Protein AF-A0A0L8IF78-F1 (afdb_monomer)

Radius of gyration: 30.48 Å; Cα contacts (8 Å, |Δi|>4): 113; chains: 1; bounding box: 64×35×80 Å

Nearest PDB structures (foldseek):
  8wgy-assembly1_E  TM=3.730E-01  e=7.233E+00  Mon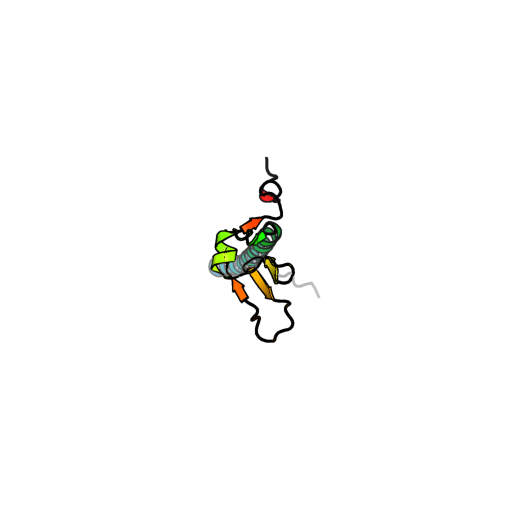keypox virus

Mean predicted aligned error: 14.84 Å

Foldseek 3Di:
DPPPPPPVVVVVPVCPPPPPVVVVVVCVVVVVVVVVVVVVVVVLVVLLDFDKWQDDDDPVVCVVVVPDVPVQWDWDTGRFWIWTDGRPPDPPPDTDIHGRPPDMDGPDPPCPRPVNPPD

Structure (mmCIF, N/CA/C/O backbone):
data_AF-A0A0L8IF78-F1
#
_entry.id   AF-A0A0L8IF78-F1
#
loop_
_atom_site.group_PDB
_atom_site.id
_atom_site.type_symbol
_atom_site.label_atom_id
_atom_site.label_alt_id
_atom_site.label_comp_id
_atom_site.label_asym_id
_atom_site.label_entity_id
_atom_site.label_seq_id
_atom_site.pdbx_PDB_ins_code
_atom_site.Cartn_x
_atom_site.Cartn_y
_atom_site.Cartn_z
_atom_site.occupancy
_atom_site.B_iso_or_equiv
_atom_site.auth_seq_id
_atom_site.auth_comp_id
_atom_site.auth_asym_id
_atom_site.auth_atom_id
_atom_site.pdbx_PDB_model_num
ATOM 1 N N . MET A 1 1 ? -25.028 -25.769 55.306 1.00 44.56 1 MET A N 1
ATOM 2 C CA . MET A 1 1 ? -24.810 -24.330 55.039 1.00 44.56 1 MET A CA 1
ATOM 3 C C . MET A 1 1 ? -25.727 -23.932 53.894 1.00 44.56 1 MET A C 1
ATOM 5 O O . MET A 1 1 ? -25.661 -24.576 52.857 1.00 44.56 1 MET A O 1
ATOM 9 N N . LYS A 1 2 ? -26.647 -22.979 54.101 1.00 49.56 2 LYS A N 1
ATOM 10 C CA . LYS A 1 2 ? -27.462 -22.436 53.000 1.00 49.56 2 LYS A CA 1
ATOM 11 C C . LYS A 1 2 ? -26.555 -21.567 52.120 1.00 49.56 2 LYS A C 1
ATOM 13 O O . LYS A 1 2 ? -25.724 -20.860 52.692 1.00 49.56 2 LYS A O 1
ATOM 18 N N . PRO A 1 3 ? -26.671 -21.626 50.784 1.00 55.56 3 PRO 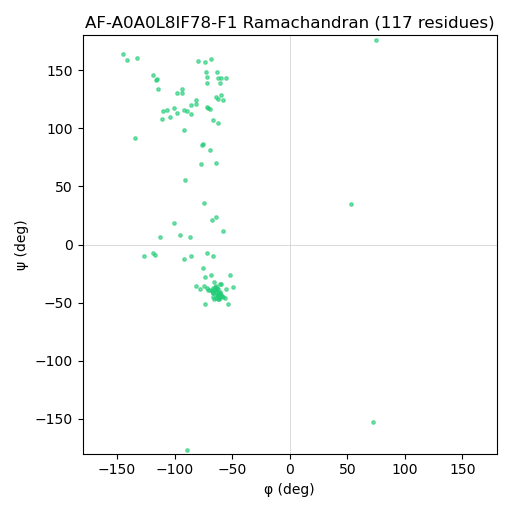A N 1
ATOM 19 C CA . PRO A 1 3 ? -25.888 -20.755 49.921 1.00 55.56 3 PRO A CA 1
ATOM 20 C C . PRO A 1 3 ? -26.283 -19.314 50.243 1.00 55.56 3 PRO A C 1
ATOM 22 O O . PRO A 1 3 ? -27.470 -18.987 50.273 1.00 55.56 3 PRO A O 1
ATOM 25 N N . SER A 1 4 ? -25.302 -18.475 50.564 1.00 66.75 4 SER A N 1
ATOM 26 C CA . SER A 1 4 ? -25.517 -17.040 50.715 1.00 66.75 4 SER A CA 1
ATOM 27 C C . SER A 1 4 ? -25.972 -16.508 49.363 1.00 66.75 4 SER A C 1
ATOM 29 O O . SER A 1 4 ? -25.179 -16.430 48.425 1.00 66.75 4 SER A O 1
ATOM 31 N N . GLN A 1 5 ? -27.264 -16.225 49.246 1.00 74.06 5 GLN A N 1
ATOM 32 C CA . GLN A 1 5 ? -27.842 -15.615 48.063 1.00 74.06 5 GLN A CA 1
ATOM 33 C C . GLN A 1 5 ? -27.274 -14.198 47.976 1.00 74.06 5 GLN A C 1
ATOM 35 O O . GLN A 1 5 ? -27.555 -13.358 48.826 1.00 74.06 5 GLN A O 1
ATOM 40 N N . ILE A 1 6 ? -26.376 -13.987 47.016 1.00 76.38 6 ILE A N 1
ATOM 41 C CA . ILE A 1 6 ? -25.754 -12.687 46.785 1.00 76.38 6 ILE A CA 1
ATOM 42 C C . ILE A 1 6 ? -26.834 -11.789 46.187 1.00 76.38 6 ILE A C 1
ATOM 44 O O . ILE A 1 6 ? -27.377 -12.097 45.126 1.00 76.38 6 ILE A O 1
ATOM 48 N N . ASP A 1 7 ? -27.164 -10.714 46.894 1.00 80.88 7 ASP A N 1
ATOM 49 C CA . ASP A 1 7 ? -28.124 -9.706 46.452 1.00 80.88 7 ASP A CA 1
ATOM 50 C C . ASP A 1 7 ? -27.480 -8.817 45.380 1.00 80.88 7 ASP A C 1
ATOM 52 O O . ASP A 1 7 ? -26.856 -7.793 45.664 1.00 80.88 7 ASP A O 1
ATOM 56 N N . VAL A 1 8 ? -27.565 -9.276 44.131 1.00 77.94 8 VAL A N 1
ATOM 57 C CA . VAL A 1 8 ? -26.992 -8.587 42.969 1.00 77.94 8 VAL A CA 1
ATOM 58 C C . VAL A 1 8 ? -27.670 -7.234 42.749 1.00 77.94 8 VAL A C 1
ATOM 60 O O . VAL A 1 8 ? -26.990 -6.268 42.406 1.00 77.94 8 VAL A O 1
ATOM 63 N N . ASP A 1 9 ? -28.974 -7.137 43.012 1.00 74.38 9 ASP A N 1
ATOM 64 C CA . ASP A 1 9 ? -29.749 -5.907 42.835 1.00 74.38 9 ASP A CA 1
ATOM 65 C C . ASP A 1 9 ? -29.381 -4.860 43.896 1.00 74.38 9 ASP A C 1
ATOM 67 O O . ASP A 1 9 ? -29.209 -3.680 43.575 1.00 74.38 9 ASP A O 1
ATOM 71 N N . GLY A 1 10 ? -29.153 -5.282 45.144 1.00 74.44 10 GLY A N 1
ATOM 72 C CA . GLY A 1 10 ? -28.622 -4.427 46.207 1.00 74.44 10 GLY A CA 1
ATOM 73 C C . GLY A 1 10 ? -27.192 -3.950 45.933 1.00 74.44 10 GLY A C 1
ATOM 74 O O . GLY A 1 10 ? -26.861 -2.790 46.192 1.00 74.44 10 GLY A O 1
ATOM 75 N N . ILE A 1 11 ? -26.346 -4.792 45.332 1.00 76.06 11 ILE A N 1
ATOM 76 C CA . ILE A 1 11 ? -25.001 -4.390 44.886 1.00 76.06 11 ILE A CA 1
ATOM 77 C C . ILE A 1 11 ? -25.104 -3.358 43.756 1.00 76.06 11 ILE A C 1
ATOM 79 O O . ILE A 1 11 ? -24.467 -2.309 43.825 1.00 76.06 11 ILE A O 1
ATOM 83 N N . MET A 1 12 ? -25.949 -3.605 42.753 1.00 70.44 12 MET A N 1
ATOM 84 C CA . MET A 1 12 ? -26.144 -2.692 41.624 1.00 70.44 12 MET A CA 1
ATOM 85 C C . MET A 1 12 ? -26.710 -1.335 42.075 1.00 70.44 12 MET A C 1
ATOM 87 O O . MET A 1 12 ? -26.289 -0.294 41.582 1.00 70.44 12 MET A O 1
ATOM 91 N N . THR A 1 13 ? -27.606 -1.340 43.066 1.00 70.50 13 THR A N 1
ATOM 92 C CA . THR A 1 13 ? -28.194 -0.123 43.648 1.00 70.50 13 THR A CA 1
ATOM 93 C C . THR A 1 13 ? -27.204 0.623 44.553 1.00 70.50 13 THR A C 1
ATOM 95 O O . THR A 1 13 ? -27.180 1.853 44.564 1.00 70.50 13 THR A O 1
ATOM 98 N N . SER A 1 14 ? -26.348 -0.093 45.293 1.00 69.81 14 SER A N 1
ATOM 99 C CA . SER A 1 14 ? -25.326 0.506 46.175 1.00 69.81 14 SER A CA 1
ATOM 100 C C . SER A 1 14 ? -24.117 1.076 45.427 1.00 69.81 14 SER A C 1
ATOM 102 O O . SER A 1 14 ? -23.449 1.972 45.941 1.00 69.81 14 SER A O 1
ATOM 104 N N . LEU A 1 15 ? -23.888 0.638 44.186 1.00 66.94 15 LEU A N 1
ATOM 105 C CA . LEU A 1 15 ? -23.002 1.303 43.224 1.00 66.94 15 LEU A CA 1
ATOM 106 C C . LEU A 1 15 ? -23.535 2.688 42.777 1.00 66.94 15 LEU A C 1
ATOM 108 O O . LEU A 1 15 ? -22.780 3.458 42.180 1.00 66.94 15 LEU A O 1
ATOM 112 N N . GLY A 1 16 ? -24.782 3.040 43.131 1.00 63.81 16 GLY A N 1
ATOM 113 C CA . GLY A 1 16 ? -25.417 4.346 42.912 1.00 63.81 16 GLY A CA 1
ATOM 114 C C . GLY A 1 16 ? -25.841 4.598 41.461 1.00 63.81 16 GLY A C 1
ATOM 115 O O . GLY A 1 16 ? -25.548 3.789 40.586 1.00 63.81 16 GLY A O 1
ATOM 116 N N . ASP A 1 17 ? -26.500 5.740 41.192 1.00 64.44 17 ASP A N 1
ATOM 117 C CA . ASP A 1 17 ? -26.806 6.273 39.842 1.00 64.44 17 ASP A CA 1
ATOM 118 C C . ASP A 1 17 ? -25.499 6.616 39.091 1.00 64.44 17 ASP A C 1
ATOM 120 O O . ASP A 1 17 ? -25.070 7.760 38.906 1.00 64.44 17 ASP A O 1
ATOM 124 N N . SER A 1 18 ? -24.805 5.546 38.729 1.00 61.16 18 SER A N 1
ATOM 125 C CA . SER A 1 18 ? -23.383 5.401 38.469 1.00 61.16 18 SER A CA 1
ATOM 126 C C . SER A 1 18 ? -23.000 5.966 37.102 1.00 61.16 18 SER A C 1
ATOM 128 O O . SER A 1 18 ? -22.621 5.2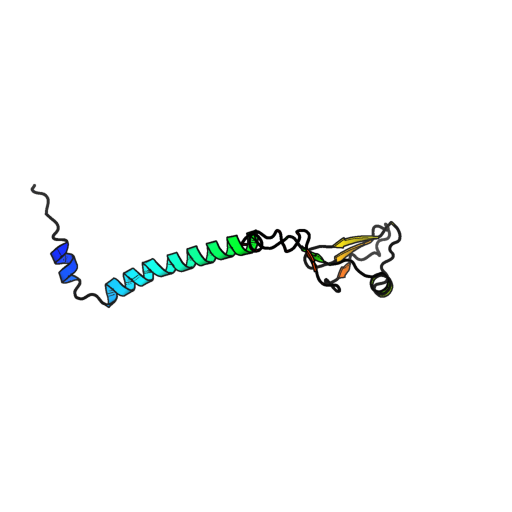66 36.165 1.00 61.16 18 SER A O 1
ATOM 130 N N . LYS A 1 19 ? -23.063 7.294 36.957 1.00 63.03 19 LYS A N 1
ATOM 131 C CA . LYS A 1 19 ? -22.543 7.949 35.749 1.00 63.03 19 LYS A CA 1
ATOM 132 C C . LYS A 1 19 ? -21.079 7.587 35.523 1.00 63.03 19 LYS A C 1
ATOM 134 O O . LYS A 1 19 ? -20.725 7.229 34.409 1.00 63.03 19 LYS A O 1
ATOM 139 N N . TYR A 1 20 ? -20.236 7.632 36.554 1.00 73.56 20 TYR A N 1
ATOM 140 C CA . TYR A 1 20 ? -18.803 7.381 36.388 1.00 73.56 20 TYR A CA 1
ATOM 141 C C . TYR A 1 20 ? -18.471 5.908 36.146 1.00 73.56 20 TYR A C 1
ATOM 143 O O . TYR A 1 20 ? -17.809 5.620 35.157 1.00 73.56 20 TYR A O 1
ATOM 151 N N . PHE A 1 21 ? -18.947 4.967 36.969 1.00 78.44 21 PHE A N 1
ATOM 152 C CA . PHE A 1 21 ? -18.567 3.560 36.800 1.00 78.44 21 PHE A CA 1
ATOM 153 C C . PHE A 1 21 ? -19.175 2.937 35.533 1.00 78.44 21 PHE A C 1
ATOM 155 O O . PHE A 1 21 ? -18.450 2.252 34.810 1.00 78.44 21 PHE A O 1
ATOM 162 N N . HIS A 1 22 ? -20.427 3.249 35.169 1.00 77.00 22 HIS A N 1
ATOM 163 C CA . HIS A 1 22 ? -20.975 2.809 33.879 1.00 77.00 22 HIS A CA 1
ATOM 164 C C . HIS A 1 22 ? -20.274 3.472 32.685 1.00 77.00 22 HIS A C 1
ATOM 166 O O . HIS A 1 22 ? -20.008 2.790 31.698 1.00 77.00 22 HIS A O 1
ATOM 172 N N . THR A 1 23 ? -19.897 4.757 32.772 1.00 81.12 23 THR A N 1
ATOM 173 C CA . THR A 1 23 ? -19.126 5.421 31.700 1.00 81.12 23 THR A CA 1
ATOM 174 C C . THR A 1 23 ? -17.728 4.824 31.567 1.00 81.12 23 THR A C 1
ATOM 176 O O . THR A 1 23 ? -17.273 4.578 30.455 1.00 81.12 23 THR A O 1
ATOM 179 N N . THR A 1 24 ? -17.044 4.533 32.675 1.00 84.38 24 THR A N 1
ATOM 180 C CA . THR A 1 24 ? -15.722 3.896 32.654 1.00 84.38 24 THR A CA 1
ATOM 181 C C . THR A 1 24 ? -15.795 2.487 32.072 1.00 84.38 24 THR A C 1
ATOM 183 O O . THR A 1 24 ? -15.003 2.163 31.193 1.00 84.38 24 THR A O 1
ATOM 186 N N . GLN A 1 25 ? -16.767 1.672 32.493 1.00 84.00 25 GLN A N 1
ATOM 187 C CA . GLN A 1 25 ? -17.021 0.348 31.911 1.00 84.00 25 GLN A CA 1
ATOM 188 C C . GLN A 1 25 ? -17.305 0.445 30.407 1.00 84.00 25 GLN A C 1
ATOM 190 O O . GLN A 1 25 ? -16.708 -0.288 29.624 1.00 84.00 25 GLN A O 1
ATOM 195 N N . TYR A 1 26 ? -18.148 1.393 29.993 1.00 83.94 26 TYR A N 1
ATOM 196 C CA . TYR A 1 26 ? -18.465 1.631 28.587 1.00 83.94 26 TYR A CA 1
ATOM 197 C C . TYR A 1 26 ? -17.225 2.024 27.770 1.00 83.94 26 TYR A C 1
ATOM 199 O O . TYR A 1 26 ? -16.969 1.439 26.722 1.00 8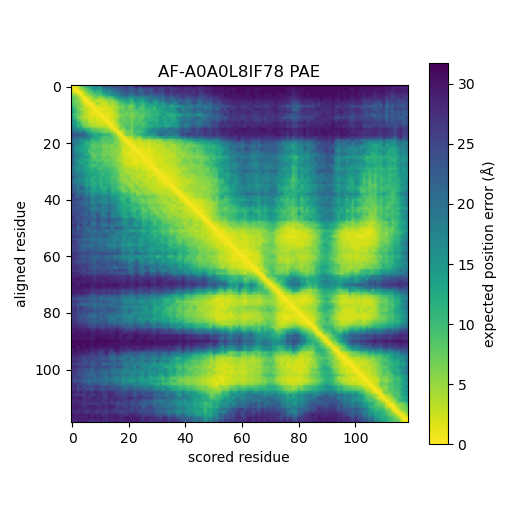3.94 26 TYR A O 1
ATOM 207 N N . ILE A 1 27 ? -16.401 2.951 28.268 1.00 87.06 27 ILE A N 1
ATOM 208 C CA . ILE A 1 27 ? -15.155 3.366 27.607 1.00 87.06 27 ILE A CA 1
ATOM 209 C C . ILE A 1 27 ? -14.184 2.184 27.481 1.00 87.06 27 ILE A C 1
ATOM 211 O O . ILE A 1 27 ? -13.634 1.960 26.402 1.00 87.06 27 ILE A O 1
ATOM 215 N N . ILE A 1 28 ? -14.005 1.405 28.554 1.00 88.38 28 ILE A N 1
ATOM 216 C CA . ILE A 1 28 ? -13.143 0.213 28.557 1.00 88.38 28 ILE A CA 1
ATOM 217 C C . ILE A 1 28 ? -13.617 -0.813 27.523 1.00 88.38 28 ILE A C 1
ATOM 219 O O . ILE A 1 28 ? -12.788 -1.482 26.914 1.00 88.38 28 ILE A O 1
ATOM 223 N N . LEU A 1 29 ? -14.926 -0.922 27.299 1.00 88.12 29 LEU A N 1
ATOM 224 C CA . LEU A 1 29 ? -15.507 -1.867 26.349 1.00 88.12 29 LEU A CA 1
ATOM 225 C C . LEU A 1 29 ? -15.441 -1.346 24.901 1.00 88.12 29 LEU A C 1
ATOM 227 O O . LEU A 1 29 ? -15.178 -2.116 23.980 1.00 88.12 29 LEU A O 1
ATOM 231 N N . CYS A 1 30 ? -15.603 -0.038 24.683 1.00 86.25 30 CYS A N 1
ATOM 232 C CA . CYS A 1 30 ? -15.595 0.570 23.350 1.00 86.25 30 CYS A CA 1
ATOM 233 C C . CYS A 1 30 ? -14.195 0.760 22.747 1.00 86.25 30 CYS A C 1
ATOM 235 O O . CYS A 1 30 ? -14.027 0.555 21.545 1.00 86.25 30 CYS A O 1
ATOM 237 N N . ILE A 1 31 ? -13.183 1.134 23.539 1.00 87.31 31 ILE A N 1
ATOM 238 C CA . ILE A 1 31 ? -11.804 1.331 23.046 1.00 87.31 31 ILE A CA 1
ATOM 239 C C . ILE A 1 31 ? -11.253 0.103 22.293 1.00 87.31 31 ILE A C 1
ATOM 241 O O . ILE A 1 31 ? -10.778 0.272 21.167 1.00 87.31 31 ILE A O 1
ATOM 245 N N . PRO A 1 32 ? -11.310 -1.131 22.832 1.00 87.56 32 PRO A N 1
ATOM 246 C CA . PRO A 1 32 ? -10.784 -2.295 22.127 1.00 87.56 32 PRO A CA 1
ATOM 247 C C . PRO A 1 32 ? -11.567 -2.600 20.846 1.00 87.56 32 PRO A C 1
ATOM 249 O O . PRO A 1 32 ? -10.962 -3.012 19.860 1.00 87.56 32 PRO A O 1
ATOM 252 N N . ILE A 1 33 ? -12.878 -2.333 20.812 1.00 87.44 33 ILE A N 1
ATOM 253 C CA . ILE A 1 33 ? -13.691 -2.497 19.597 1.00 87.44 33 ILE A CA 1
ATOM 254 C C . ILE A 1 33 ? -13.189 -1.565 18.486 1.00 87.44 33 ILE A C 1
ATOM 256 O O . ILE A 1 33 ? -13.013 -2.017 17.356 1.00 87.44 33 ILE A O 1
ATOM 260 N N . LEU A 1 34 ? -12.884 -0.303 18.809 1.00 84.12 34 LEU A N 1
ATOM 261 C CA . LEU A 1 34 ? -12.327 0.657 17.847 1.00 84.12 34 LEU A CA 1
ATOM 262 C C . LEU A 1 34 ? -10.939 0.238 17.339 1.00 84.12 34 LEU A C 1
ATOM 264 O O . LEU A 1 34 ? -10.626 0.402 16.157 1.00 84.12 34 LEU A O 1
ATOM 268 N N . LEU A 1 35 ? -10.099 -0.330 18.207 1.00 83.38 35 LEU A N 1
ATOM 269 C CA . LEU A 1 35 ? -8.781 -0.829 17.808 1.00 83.38 35 LEU A CA 1
ATOM 270 C C . LEU A 1 35 ? -8.900 -2.036 16.869 1.00 83.38 35 LEU A C 1
ATOM 272 O O . LEU A 1 35 ? -8.229 -2.086 15.837 1.00 83.38 35 LEU A O 1
ATOM 276 N N . VAL A 1 36 ? -9.775 -2.992 17.183 1.00 85.44 36 VAL A N 1
ATOM 277 C CA . VAL A 1 36 ? -9.996 -4.183 16.347 1.00 85.44 36 VAL A CA 1
ATOM 278 C C . VAL A 1 36 ? -10.618 -3.810 15.001 1.00 85.44 36 VAL A C 1
ATOM 280 O O . VAL A 1 36 ? -10.182 -4.320 13.965 1.00 85.44 36 VAL A O 1
ATOM 283 N N . SER A 1 37 ? -11.584 -2.886 14.979 1.00 82.00 37 SER A N 1
ATOM 284 C CA . SER A 1 37 ? -12.177 -2.417 13.725 1.00 82.00 37 SER A CA 1
ATOM 285 C C . SER A 1 37 ? -11.135 -1.731 12.847 1.00 82.00 37 SER A C 1
ATOM 287 O O . SER A 1 37 ? -11.045 -2.034 11.662 1.00 82.00 37 SER A O 1
ATOM 289 N N . THR A 1 38 ? -10.289 -0.875 13.427 1.00 80.19 38 THR A N 1
ATOM 290 C CA . THR A 1 38 ? -9.231 -0.168 12.687 1.00 80.19 38 THR A CA 1
ATOM 291 C C . THR A 1 38 ? -8.240 -1.148 12.054 1.00 80.19 38 THR A C 1
ATOM 293 O O . THR A 1 38 ? -7.937 -1.037 10.869 1.00 80.19 38 THR A O 1
ATOM 296 N N . ASN A 1 39 ? -7.799 -2.165 12.802 1.00 78.94 39 ASN A N 1
ATOM 297 C CA . ASN A 1 39 ? -6.945 -3.226 12.260 1.00 78.94 39 ASN A CA 1
ATOM 298 C C . ASN A 1 39 ? -7.630 -3.988 11.115 1.00 78.94 39 ASN A C 1
ATOM 300 O O . ASN A 1 39 ? -7.009 -4.250 10.088 1.00 78.94 39 ASN A O 1
ATOM 304 N N . SER A 1 40 ? -8.920 -4.297 11.257 1.00 77.81 40 SER A N 1
ATOM 305 C CA . SER A 1 40 ? -9.689 -4.993 10.218 1.00 77.81 40 SER A CA 1
ATOM 306 C C . SER A 1 40 ? -9.789 -4.166 8.931 1.00 77.81 40 SER A C 1
ATOM 308 O O . SER A 1 40 ? -9.621 -4.705 7.838 1.00 77.81 40 SER A O 1
ATOM 310 N N . PHE A 1 41 ? -9.981 -2.848 9.044 1.00 78.12 41 PHE A N 1
ATOM 311 C CA . PHE A 1 41 ? -9.980 -1.950 7.887 1.00 78.12 41 PHE A CA 1
ATOM 312 C C . PHE A 1 41 ? -8.616 -1.883 7.196 1.00 78.12 41 PHE A C 1
ATOM 314 O O . PHE A 1 41 ? -8.571 -1.883 5.967 1.00 78.12 41 PHE A O 1
ATOM 321 N N . PHE A 1 42 ? -7.509 -1.896 7.946 1.00 78.56 42 PHE A N 1
ATOM 322 C CA . PHE A 1 42 ? -6.173 -1.962 7.349 1.00 78.56 42 PHE A CA 1
ATOM 323 C C . PHE A 1 42 ? -5.964 -3.247 6.544 1.00 78.56 42 PHE A C 1
ATOM 325 O O . PHE A 1 42 ? -5.452 -3.177 5.428 1.00 78.56 42 PHE A O 1
ATOM 332 N N . TYR A 1 43 ? -6.411 -4.402 7.047 1.00 75.50 43 TYR A N 1
ATOM 333 C CA . TYR A 1 43 ? -6.337 -5.656 6.287 1.00 75.50 43 TYR A CA 1
ATOM 334 C C . TYR A 1 43 ? -7.116 -5.585 4.975 1.00 75.50 43 TYR A C 1
ATOM 336 O O . TYR A 1 43 ? -6.596 -5.995 3.939 1.00 75.50 43 TYR A O 1
ATOM 344 N N . VAL A 1 44 ? -8.328 -5.024 4.996 1.00 76.06 44 VAL A N 1
ATOM 345 C CA . VAL A 1 44 ? -9.117 -4.822 3.773 1.00 76.06 44 VAL A CA 1
ATOM 346 C C . VAL A 1 44 ? -8.399 -3.864 2.823 1.00 76.06 44 VAL A C 1
ATOM 348 O O . VAL A 1 44 ? -8.308 -4.147 1.632 1.00 76.06 44 VAL A O 1
ATOM 351 N N . TYR A 1 45 ? -7.829 -2.768 3.321 1.00 73.25 45 TYR A N 1
ATOM 352 C CA . TYR A 1 45 ? -7.105 -1.801 2.493 1.00 73.25 45 TYR A CA 1
ATOM 353 C C . TYR A 1 45 ? -5.870 -2.417 1.811 1.00 73.25 45 TYR A C 1
ATOM 355 O O . TYR A 1 45 ? -5.694 -2.296 0.598 1.00 73.25 45 TYR A O 1
ATOM 363 N N . PHE A 1 46 ? -5.043 -3.157 2.555 1.00 71.56 46 PHE A N 1
ATOM 364 C CA . PHE A 1 46 ? -3.881 -3.840 1.977 1.00 71.56 46 PHE A CA 1
ATOM 365 C C . PHE A 1 46 ? -4.28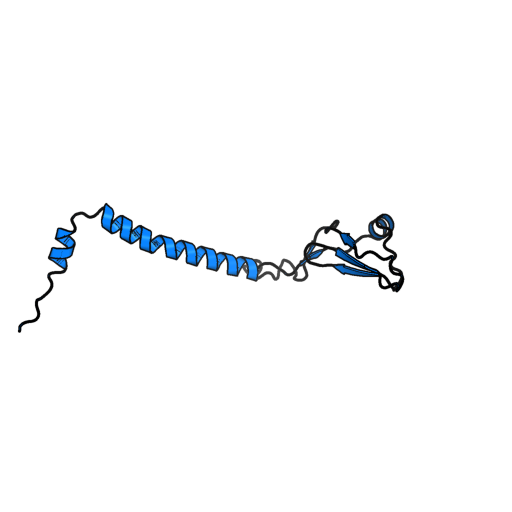0 -4.959 1.012 1.00 71.56 46 PHE A C 1
ATOM 367 O O . PHE A 1 46 ? -3.669 -5.090 -0.045 1.00 71.56 46 PHE A O 1
ATOM 374 N N . ALA A 1 47 ? -5.326 -5.727 1.329 1.00 68.75 47 ALA A N 1
ATOM 375 C CA . ALA A 1 47 ? -5.828 -6.783 0.451 1.00 68.75 47 ALA A CA 1
ATOM 376 C C . ALA A 1 47 ? -6.475 -6.240 -0.836 1.00 68.75 47 ALA A C 1
ATOM 378 O O . ALA A 1 47 ? -6.512 -6.935 -1.848 1.00 68.75 47 ALA A O 1
ATOM 379 N N . THR A 1 48 ? -6.991 -5.008 -0.809 1.00 70.00 48 THR A N 1
ATOM 380 C CA . THR A 1 48 ? -7.644 -4.369 -1.962 1.00 70.00 48 THR A CA 1
ATOM 381 C C . THR A 1 48 ? -6.697 -3.536 -2.817 1.00 70.00 48 THR A C 1
ATOM 383 O O . THR A 1 48 ? -7.064 -3.181 -3.939 1.00 70.00 48 THR A O 1
ATOM 386 N N . THR A 1 49 ? -5.482 -3.251 -2.337 1.00 74.44 49 THR A N 1
ATOM 387 C CA . THR A 1 49 ? -4.490 -2.499 -3.107 1.00 74.44 49 THR A CA 1
ATOM 388 C C . THR A 1 49 ? -4.007 -3.354 -4.286 1.00 74.44 49 THR A C 1
ATOM 390 O O . THR A 1 49 ? -3.421 -4.418 -4.070 1.00 74.44 49 THR A O 1
ATOM 393 N N . PRO A 1 50 ? -4.245 -2.931 -5.542 1.00 77.56 50 PRO A N 1
ATOM 394 C CA . PRO A 1 50 ? -3.802 -3.685 -6.707 1.00 77.56 50 PRO A CA 1
ATOM 395 C C . PRO A 1 50 ? -2.276 -3.772 -6.740 1.00 77.56 50 PRO A C 1
ATOM 397 O O . PRO A 1 50 ? -1.583 -2.844 -6.331 1.00 77.56 50 PRO A O 1
ATOM 400 N N . GLY A 1 51 ? -1.738 -4.869 -7.274 1.00 82.44 51 GLY A N 1
ATOM 401 C CA . GLY A 1 51 ? -0.311 -4.929 -7.577 1.00 82.44 51 GLY A CA 1
ATOM 402 C C . GLY A 1 51 ? 0.048 -3.831 -8.578 1.00 82.44 51 GLY A C 1
ATOM 403 O O . GLY A 1 51 ? -0.598 -3.710 -9.619 1.00 82.44 51 GLY A O 1
ATOM 404 N N . TYR A 1 52 ? 1.067 -3.037 -8.274 1.00 85.62 52 TYR A N 1
ATOM 405 C CA . TYR A 1 52 ? 1.584 -1.985 -9.144 1.00 85.62 52 TYR A CA 1
ATOM 406 C C . TYR A 1 52 ? 3.106 -2.079 -9.233 1.00 85.62 52 TYR A C 1
ATOM 408 O O . TYR A 1 52 ? 3.741 -2.715 -8.396 1.00 85.62 52 TYR A O 1
ATOM 416 N N . ARG A 1 53 ? 3.672 -1.465 -10.266 1.00 90.06 53 ARG A N 1
ATOM 417 C CA . ARG A 1 53 ? 5.113 -1.275 -10.472 1.00 90.06 53 ARG A CA 1
ATOM 418 C C . ARG A 1 53 ? 5.352 0.076 -11.138 1.00 90.06 53 ARG A C 1
ATOM 420 O O . ARG A 1 53 ? 4.400 0.642 -11.680 1.00 90.06 53 ARG A O 1
ATOM 427 N N . CYS A 1 54 ? 6.576 0.591 -11.133 1.00 90.06 54 CYS A N 1
ATOM 428 C CA . CYS A 1 54 ? 6.921 1.761 -11.931 1.00 90.06 54 CYS A CA 1
ATOM 429 C C . CYS A 1 54 ? 6.572 1.516 -13.406 1.00 90.06 54 CYS A C 1
ATOM 431 O O . CYS A 1 54 ? 6.692 0.402 -13.925 1.00 90.06 54 CYS A O 1
ATOM 433 N N . ASN A 1 55 ? 6.116 2.566 -14.078 1.00 90.31 55 ASN A N 1
ATOM 434 C CA . ASN A 1 55 ? 5.855 2.522 -15.506 1.00 90.31 55 ASN A CA 1
ATO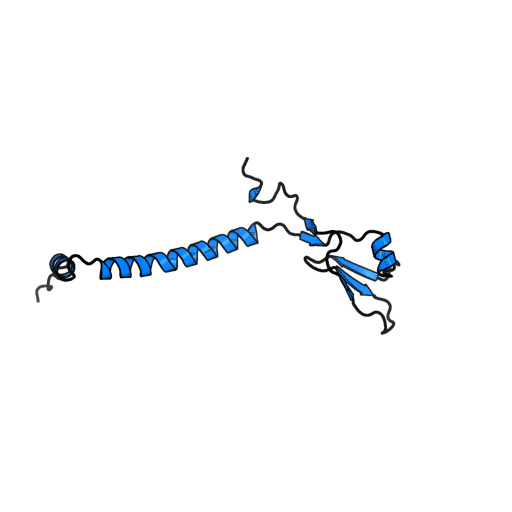M 435 C C . ASN A 1 55 ? 7.170 2.519 -16.306 1.00 90.31 55 ASN A C 1
ATOM 437 O O . ASN A 1 55 ? 8.205 2.984 -15.822 1.00 90.31 55 ASN A O 1
ATOM 441 N N . ASN A 1 56 ? 7.120 2.021 -17.541 1.00 89.69 56 ASN A N 1
ATOM 442 C CA . ASN A 1 56 ? 8.303 1.922 -18.393 1.00 89.69 56 ASN A CA 1
ATOM 443 C C . ASN A 1 56 ? 8.885 3.312 -18.692 1.00 89.69 56 ASN A C 1
ATOM 445 O O . ASN A 1 56 ? 8.148 4.282 -18.892 1.00 89.69 56 ASN A O 1
ATOM 449 N N . LEU A 1 57 ? 10.215 3.395 -18.755 1.00 87.44 57 LEU A N 1
ATOM 450 C CA . LEU A 1 57 ? 10.918 4.600 -19.195 1.00 87.44 57 LEU A CA 1
ATOM 451 C C . LEU A 1 57 ? 10.765 4.774 -20.710 1.00 87.44 57 LEU A C 1
ATOM 453 O O . LEU A 1 57 ? 10.670 3.798 -21.453 1.00 87.44 57 LEU A O 1
ATOM 457 N N . THR A 1 58 ? 10.742 6.024 -21.166 1.00 87.00 58 THR A N 1
ATOM 458 C CA . THR A 1 58 ? 10.786 6.344 -22.600 1.00 87.00 58 THR A CA 1
ATOM 459 C C . THR A 1 58 ? 12.216 6.251 -23.128 1.00 87.00 58 THR A C 1
ATOM 461 O O . THR A 1 58 ? 13.172 6.408 -22.368 1.00 87.00 58 THR A O 1
ATOM 464 N N . GLU A 1 59 ? 12.378 6.066 -24.439 1.00 84.06 59 GLU A N 1
ATOM 465 C CA . GLU A 1 59 ? 13.699 6.036 -25.091 1.00 84.06 59 GLU A CA 1
ATOM 466 C C . GLU A 1 59 ? 14.523 7.301 -24.808 1.00 84.06 59 GLU A C 1
ATOM 468 O O . GLU A 1 59 ? 15.721 7.224 -24.541 1.00 84.06 59 GLU A O 1
ATOM 473 N N . PHE A 1 60 ? 13.870 8.468 -24.776 1.00 84.56 60 PHE A N 1
ATOM 474 C CA . PHE A 1 60 ? 14.520 9.729 -24.423 1.00 84.56 60 PHE A CA 1
ATOM 475 C C . PHE A 1 60 ? 15.070 9.717 -22.990 1.00 84.56 60 PHE A C 1
ATOM 477 O O . PHE A 1 60 ? 16.201 10.135 -22.760 1.00 84.56 60 PHE A O 1
ATOM 484 N N . GLN A 1 61 ? 14.297 9.210 -22.025 1.00 82.69 61 GLN A N 1
ATOM 485 C CA . GLN A 1 61 ? 14.740 9.116 -20.631 1.00 82.69 61 GLN A CA 1
ATOM 486 C C . GLN A 1 61 ? 15.873 8.100 -20.476 1.00 82.69 61 GLN A C 1
ATOM 488 O O . GLN A 1 61 ? 16.841 8.377 -19.777 1.00 82.69 61 GLN A O 1
ATOM 493 N N . LEU A 1 62 ? 15.800 6.961 -21.165 1.00 82.81 62 LEU A N 1
ATOM 494 C CA . LEU A 1 62 ? 16.882 5.975 -21.176 1.00 82.81 62 LEU A CA 1
ATOM 495 C C . LEU A 1 62 ? 18.186 6.601 -21.693 1.00 82.81 62 LEU A C 1
ATOM 497 O O . LEU A 1 62 ? 19.223 6.479 -21.044 1.00 82.81 62 LEU A O 1
ATOM 501 N N . SER A 1 63 ? 18.112 7.384 -22.774 1.00 80.31 63 SER A N 1
ATOM 502 C CA . SER A 1 63 ? 19.255 8.146 -23.289 1.00 80.31 63 SER A CA 1
ATOM 503 C C . SER A 1 63 ? 19.747 9.225 -22.316 1.00 80.31 63 SER A C 1
ATOM 505 O O . SER A 1 63 ? 20.954 9.358 -22.128 1.00 80.31 63 SER A O 1
ATOM 507 N N . GLN A 1 64 ? 18.847 9.966 -21.660 1.00 81.31 64 GLN A N 1
ATOM 508 C CA . GLN A 1 64 ? 19.202 11.007 -20.687 1.00 81.31 64 GLN A CA 1
ATOM 509 C C . GLN A 1 64 ? 19.955 10.438 -19.475 1.00 81.31 64 GLN A C 1
ATOM 511 O O . GLN A 1 64 ? 20.887 11.070 -18.978 1.00 81.31 64 GLN A O 1
ATOM 516 N N . TYR A 1 65 ? 19.567 9.251 -19.007 1.00 72.69 65 TYR A N 1
ATOM 517 C CA . TYR A 1 65 ? 20.231 8.558 -17.900 1.00 72.69 65 TYR A CA 1
ATOM 518 C C . TYR A 1 65 ? 21.411 7.684 -18.350 1.00 72.69 65 TYR A C 1
ATOM 520 O O . TYR A 1 65 ? 22.010 6.997 -17.521 1.00 72.69 65 TYR A O 1
ATOM 528 N N . ASN A 1 66 ? 21.775 7.747 -19.638 1.00 71.88 66 ASN A N 1
ATOM 529 C CA . ASN A 1 66 ? 22.840 6.958 -20.255 1.00 71.88 66 ASN A CA 1
ATOM 530 C C . ASN A 1 66 ? 22.677 5.446 -20.010 1.00 71.88 66 ASN A C 1
ATOM 532 O O . ASN A 1 66 ? 23.658 4.731 -19.817 1.00 71.88 66 ASN A O 1
ATOM 536 N N . ILE A 1 67 ? 21.425 4.984 -19.973 1.00 72.12 67 ILE A N 1
ATOM 537 C CA . ILE A 1 67 ? 21.054 3.576 -19.864 1.00 72.12 67 ILE A CA 1
ATOM 538 C C . ILE A 1 67 ? 21.060 3.034 -21.286 1.00 72.12 67 ILE A C 1
ATOM 540 O O . ILE A 1 67 ? 20.235 3.439 -22.112 1.00 72.12 67 ILE A O 1
ATOM 544 N N . SER A 1 68 ? 22.001 2.148 -21.594 1.00 63.41 68 SER A N 1
ATOM 545 C CA . SER A 1 68 ? 22.016 1.515 -22.902 1.00 63.41 68 SER A CA 1
ATOM 546 C C . SER A 1 68 ? 21.087 0.307 -22.839 1.00 63.41 68 SER A C 1
ATOM 548 O O . SER A 1 68 ? 21.329 -0.612 -22.075 1.00 63.41 68 SER A O 1
ATOM 550 N N . ILE A 1 69 ? 20.035 0.260 -23.660 1.00 60.38 69 ILE A N 1
ATOM 551 C CA . ILE A 1 69 ? 19.285 -0.992 -23.895 1.00 60.38 69 ILE A CA 1
ATOM 552 C C . ILE A 1 69 ? 20.116 -1.917 -24.810 1.00 60.38 69 ILE A C 1
ATOM 554 O O . ILE A 1 69 ? 19.589 -2.570 -25.706 1.00 60.38 69 ILE A O 1
ATOM 558 N N . ASN A 1 70 ? 21.443 -1.911 -24.668 1.00 54.19 70 ASN A N 1
ATOM 559 C CA . ASN A 1 70 ? 22.237 -3.015 -25.171 1.00 54.19 70 ASN A CA 1
ATOM 560 C C . ASN A 1 70 ? 21.954 -4.181 -24.225 1.00 54.19 70 ASN A C 1
ATOM 562 O O . ASN A 1 70 ? 21.737 -3.966 -23.036 1.00 54.19 70 ASN A O 1
ATOM 566 N N . GLU A 1 71 ? 21.900 -5.390 -24.767 1.00 54.34 71 GLU A N 1
ATOM 567 C CA . GLU A 1 71 ? 21.345 -6.626 -24.187 1.00 54.34 71 GLU A CA 1
ATOM 568 C C . GLU A 1 71 ? 21.955 -7.093 -22.834 1.00 54.34 71 GLU A C 1
ATOM 570 O O . GLU A 1 71 ? 21.683 -8.203 -22.385 1.00 54.34 71 GLU A O 1
ATOM 575 N N . GLU A 1 72 ? 22.750 -6.252 -22.168 1.00 55.12 72 GLU A N 1
ATOM 576 C CA . GLU A 1 72 ? 23.525 -6.504 -20.951 1.00 55.12 72 GLU A CA 1
ATOM 577 C C . GLU A 1 72 ? 23.088 -5.637 -19.740 1.00 55.12 72 GLU A C 1
ATOM 579 O O . GLU A 1 72 ? 23.504 -5.902 -18.608 1.00 55.12 72 GLU A O 1
ATOM 584 N N . ASP A 1 73 ? 22.214 -4.636 -19.921 1.00 60.69 73 ASP A N 1
ATOM 585 C CA . ASP A 1 73 ? 21.628 -3.867 -18.809 1.00 60.69 73 ASP A CA 1
ATOM 586 C C . ASP A 1 73 ? 20.226 -4.406 -18.456 1.00 60.69 73 ASP A C 1
ATOM 588 O O . ASP A 1 73 ? 19.267 -4.286 -19.224 1.00 60.69 73 ASP A O 1
ATOM 592 N N . ASN A 1 74 ? 20.080 -4.987 -17.259 1.00 71.06 74 ASN A N 1
ATOM 593 C CA . ASN A 1 74 ? 18.795 -5.473 -16.754 1.00 71.06 74 ASN A CA 1
ATOM 594 C C . ASN A 1 74 ? 18.058 -4.361 -15.993 1.00 71.06 74 ASN A C 1
ATOM 596 O O . ASN A 1 74 ? 18.483 -3.930 -14.920 1.00 71.06 74 ASN A O 1
ATOM 600 N N . LEU A 1 75 ? 16.916 -3.933 -16.539 1.00 80.25 75 LEU A N 1
ATOM 601 C CA . LEU A 1 75 ? 15.991 -2.978 -15.920 1.00 80.25 75 LEU A CA 1
ATOM 602 C C . LEU A 1 75 ? 14.924 -3.719 -15.106 1.00 80.25 75 LEU A C 1
ATOM 604 O O . LEU A 1 75 ? 14.084 -4.431 -15.665 1.00 80.25 75 LEU A O 1
ATOM 608 N N . ILE A 1 76 ? 14.917 -3.518 -13.790 1.00 84.50 76 ILE A N 1
ATOM 609 C CA . ILE A 1 76 ? 13.907 -4.076 -12.889 1.00 84.50 76 ILE A CA 1
ATOM 610 C C . ILE A 1 76 ? 12.975 -2.954 -12.436 1.00 84.50 76 ILE A C 1
ATOM 612 O O . ILE A 1 76 ? 13.375 -2.026 -11.744 1.00 84.50 76 ILE A O 1
ATOM 616 N N . TYR A 1 77 ? 11.704 -3.052 -12.821 1.00 87.19 77 TYR A N 1
ATOM 617 C CA . TYR A 1 77 ? 10.662 -2.108 -12.415 1.00 87.19 77 TYR A CA 1
ATOM 618 C C . TYR A 1 77 ? 9.970 -2.617 -11.147 1.00 87.19 77 TYR A C 1
ATOM 620 O O . TYR A 1 77 ? 9.081 -3.472 -11.234 1.00 87.19 77 TYR A O 1
ATOM 628 N N . ASP A 1 78 ? 10.366 -2.098 -9.985 1.00 87.06 78 ASP A N 1
ATOM 629 C CA . ASP A 1 78 ? 9.736 -2.405 -8.700 1.00 87.06 78 ASP A CA 1
ATOM 630 C C . ASP A 1 78 ? 8.575 -1.435 -8.399 1.00 87.06 78 ASP A C 1
ATOM 632 O O . ASP A 1 78 ? 8.185 -0.604 -9.223 1.00 87.06 78 ASP A O 1
ATOM 636 N N . LYS A 1 79 ? 7.958 -1.562 -7.223 1.00 86.25 79 LYS A N 1
ATOM 637 C CA . LYS A 1 79 ? 6.819 -0.759 -6.777 1.00 86.25 79 LYS A CA 1
ATOM 638 C C . LYS A 1 79 ? 7.131 0.721 -6.694 1.00 86.25 79 LYS A C 1
ATOM 640 O O . LYS A 1 79 ? 6.256 1.490 -7.054 1.00 86.25 79 LYS A O 1
ATOM 645 N N . CYS A 1 80 ? 8.308 1.105 -6.204 1.00 85.12 80 CYS A N 1
ATOM 646 C CA . CYS A 1 80 ? 8.648 2.506 -5.918 1.00 85.12 80 CYS A CA 1
ATOM 647 C C . CYS A 1 80 ? 9.952 2.971 -6.576 1.00 85.12 80 CYS A C 1
ATOM 649 O O . CYS A 1 80 ? 10.232 4.167 -6.560 1.00 85.12 80 CYS A O 1
ATOM 651 N N . SER A 1 81 ? 10.727 2.052 -7.146 1.00 88.94 81 SER A N 1
ATOM 652 C CA . SER A 1 81 ? 11.987 2.351 -7.813 1.00 88.94 81 SER A CA 1
ATOM 653 C C . SER A 1 81 ? 12.166 1.505 -9.066 1.00 88.94 81 SER A C 1
ATOM 655 O O . SER A 1 81 ? 11.538 0.460 -9.252 1.00 88.94 81 SER A O 1
ATOM 657 N N . ILE A 1 82 ? 13.025 1.997 -9.945 1.00 86.50 82 ILE A N 1
ATOM 658 C CA . ILE A 1 82 ? 13.537 1.288 -11.104 1.00 86.50 82 ILE A CA 1
ATOM 659 C C . ILE A 1 82 ? 15.001 1.004 -10.805 1.00 86.50 82 ILE A C 1
ATOM 661 O O . ILE A 1 82 ? 15.798 1.937 -10.687 1.00 86.50 82 ILE A O 1
ATOM 665 N N . ASP A 1 83 ? 15.338 -0.271 -10.683 1.00 85.31 83 ASP A N 1
ATOM 666 C CA . ASP A 1 83 ? 16.700 -0.708 -10.429 1.00 85.31 83 ASP A CA 1
ATOM 667 C C . ASP A 1 83 ? 17.373 -1.021 -11.767 1.00 85.31 83 ASP A C 1
ATOM 669 O O . ASP A 1 83 ? 16.827 -1.728 -12.620 1.00 85.31 83 ASP A O 1
ATOM 673 N N . ILE A 1 84 ? 18.564 -0.465 -11.954 1.00 81.88 84 ILE A N 1
ATOM 674 C CA . ILE A 1 84 ? 19.378 -0.622 -13.155 1.00 81.88 84 ILE A CA 1
ATOM 675 C C . ILE A 1 84 ? 20.583 -1.461 -12.755 1.00 81.88 84 ILE A C 1
ATOM 677 O O . ILE A 1 84 ? 21.462 -0.989 -12.027 1.00 81.88 84 ILE A O 1
ATOM 681 N N . ILE A 1 85 ? 20.594 -2.712 -13.209 1.00 75.69 85 ILE A N 1
ATOM 682 C CA . ILE A 1 85 ? 21.675 -3.660 -12.957 1.00 75.69 85 ILE A CA 1
ATOM 683 C C . ILE A 1 85 ? 22.495 -3.774 -14.232 1.00 75.69 85 ILE A C 1
ATOM 685 O O . ILE A 1 85 ? 22.041 -4.351 -15.221 1.00 75.69 85 ILE A O 1
ATOM 689 N N . ASN A 1 86 ? 23.711 -3.246 -14.188 1.00 69.56 86 ASN A N 1
ATOM 690 C CA . ASN A 1 86 ? 24.672 -3.431 -15.260 1.00 69.56 86 ASN A CA 1
ATOM 691 C C . ASN A 1 86 ? 25.348 -4.797 -15.074 1.00 69.56 86 ASN A C 1
ATOM 693 O O . ASN A 1 86 ? 25.919 -5.060 -14.014 1.00 69.56 86 ASN A O 1
ATOM 697 N N . THR A 1 87 ? 25.237 -5.697 -16.056 1.00 63.69 87 THR A N 1
ATOM 698 C CA . THR A 1 87 ? 25.864 -7.031 -15.966 1.00 63.69 87 THR A CA 1
ATOM 699 C C . THR A 1 87 ? 27.231 -7.117 -16.640 1.00 63.69 87 THR A C 1
ATOM 701 O O . THR A 1 87 ? 27.823 -8.199 -16.693 1.00 63.69 87 THR A O 1
ATOM 704 N N . ASN A 1 88 ? 27.790 -5.990 -17.080 1.00 57.41 88 ASN A N 1
ATOM 705 C CA . ASN A 1 88 ? 29.113 -5.958 -17.681 1.00 57.41 88 ASN A CA 1
ATOM 706 C C . ASN A 1 88 ? 30.108 -6.210 -16.550 1.00 57.41 88 ASN A C 1
ATOM 708 O O . ASN A 1 88 ? 30.175 -5.452 -15.587 1.00 57.41 88 ASN A O 1
ATOM 712 N N . GLY A 1 89 ? 30.865 -7.305 -16.643 1.00 49.91 89 GLY A N 1
ATOM 713 C CA . GLY A 1 89 ? 31.812 -7.778 -15.623 1.00 49.91 89 GLY A CA 1
ATOM 714 C C . GLY A 1 89 ? 33.007 -6.854 -15.341 1.00 49.91 89 GLY A C 1
ATOM 715 O O . GLY A 1 89 ? 34.043 -7.324 -14.875 1.00 49.91 89 GLY A O 1
ATOM 716 N N . GLU A 1 90 ? 32.887 -5.560 -15.627 1.00 47.09 90 GLU A N 1
ATOM 717 C CA . GLU A 1 90 ? 33.820 -4.518 -15.242 1.00 47.09 90 GLU A CA 1
ATOM 718 C C . GLU A 1 90 ? 33.284 -3.822 -13.982 1.00 47.09 90 GLU A C 1
ATOM 720 O O . GLU A 1 90 ? 32.122 -3.435 -13.894 1.00 47.09 90 GLU A O 1
ATOM 725 N N . VAL A 1 91 ? 34.143 -3.688 -12.973 1.00 50.34 91 VAL A N 1
ATOM 726 C CA . VAL A 1 91 ? 33.849 -3.284 -11.580 1.00 50.34 91 VAL A CA 1
ATOM 727 C C . VAL A 1 91 ? 33.386 -1.807 -11.453 1.00 50.34 91 VAL A C 1
ATOM 729 O O . VAL A 1 91 ? 33.479 -1.193 -10.396 1.00 50.34 91 VAL A O 1
ATOM 732 N N . THR A 1 92 ? 32.895 -1.205 -12.535 1.00 46.72 92 THR A N 1
ATOM 733 C CA . THR A 1 92 ? 32.548 0.217 -12.684 1.00 46.72 92 THR A CA 1
ATOM 734 C C . THR A 1 92 ? 31.068 0.466 -12.996 1.00 46.72 92 THR A C 1
ATOM 736 O O . THR A 1 92 ? 30.632 1.618 -12.958 1.00 46.72 92 THR A O 1
ATOM 739 N N . GLY A 1 93 ? 30.272 -0.575 -13.258 1.00 53.81 93 GLY A N 1
ATOM 740 C CA . GLY A 1 93 ? 28.817 -0.462 -13.370 1.00 53.81 93 GLY A CA 1
ATOM 741 C C . GLY A 1 93 ? 28.169 -0.338 -11.991 1.00 53.81 93 GLY A C 1
ATOM 742 O O . GLY A 1 93 ? 27.781 -1.337 -11.396 1.00 53.81 93 GLY A O 1
ATOM 743 N N . GLU A 1 94 ? 28.081 0.871 -11.436 1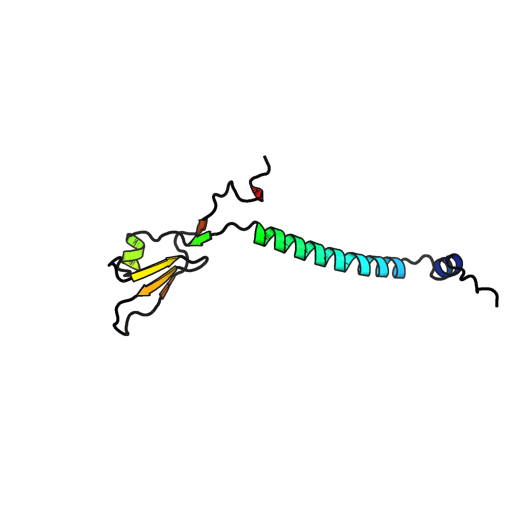.00 56.41 94 GLU A N 1
ATOM 744 C CA . GLU A 1 94 ? 27.345 1.073 -10.184 1.00 56.41 94 GLU A CA 1
ATOM 745 C C . GLU A 1 94 ? 25.860 0.752 -10.391 1.00 56.41 94 GLU A C 1
ATOM 747 O O . GLU A 1 94 ? 25.218 1.314 -11.280 1.00 56.41 94 GLU A O 1
ATOM 752 N N . ASN A 1 95 ? 25.306 -0.120 -9.544 1.00 67.38 95 ASN A N 1
ATOM 753 C CA . ASN A 1 95 ? 23.863 -0.327 -9.464 1.00 67.38 95 ASN A CA 1
ATOM 754 C C . ASN A 1 95 ? 23.194 1.011 -9.143 1.00 67.38 95 ASN A C 1
ATOM 756 O O . ASN A 1 95 ? 23.522 1.653 -8.140 1.00 67.38 95 ASN A O 1
ATOM 760 N N . ARG A 1 96 ? 22.251 1.429 -9.986 1.00 77.38 96 ARG A N 1
ATOM 761 C CA . ARG A 1 96 ? 21.528 2.693 -9.815 1.00 77.38 96 ARG A CA 1
ATOM 762 C C . ARG A 1 96 ? 20.063 2.421 -9.558 1.00 77.38 96 ARG A C 1
ATOM 764 O O . ARG A 1 96 ? 19.475 1.534 -10.168 1.00 77.38 96 ARG A O 1
ATOM 771 N N . THR A 1 97 ? 19.481 3.228 -8.688 1.00 83.06 97 THR A N 1
ATOM 772 C CA . THR A 1 97 ? 18.046 3.242 -8.433 1.00 83.06 97 THR A CA 1
ATOM 773 C C . THR A 1 97 ? 17.483 4.583 -8.891 1.00 83.06 97 THR A C 1
ATOM 775 O O . THR A 1 97 ? 18.066 5.640 -8.641 1.00 83.06 97 THR A O 1
ATOM 778 N N . LEU A 1 98 ? 16.371 4.544 -9.619 1.00 85.25 98 LEU A N 1
ATOM 779 C CA . LEU A 1 98 ? 15.630 5.725 -10.059 1.00 85.25 98 LEU A CA 1
ATOM 780 C C . LEU A 1 98 ? 14.221 5.703 -9.474 1.00 85.25 98 LEU A C 1
ATOM 782 O O . LEU A 1 98 ? 13.609 4.643 -9.374 1.00 85.25 98 LEU A O 1
ATOM 786 N N . ASP A 1 99 ? 13.677 6.873 -9.153 1.00 87.56 99 ASP A N 1
ATOM 787 C CA . ASP A 1 99 ? 12.264 7.003 -8.790 1.00 87.56 99 ASP A CA 1
ATOM 788 C C . ASP A 1 99 ? 11.353 6.740 -10.006 1.00 87.56 99 ASP A C 1
ATOM 790 O O . ASP A 1 99 ? 11.768 6.867 -11.163 1.00 87.56 99 ASP A O 1
ATOM 794 N N . CYS A 1 100 ? 10.077 6.410 -9.771 1.00 88.31 100 CYS A N 1
ATOM 795 C CA . CYS A 1 100 ? 9.104 6.184 -10.847 1.00 88.31 100 CYS A CA 1
ATOM 796 C C . CYS A 1 100 ? 8.741 7.488 -11.605 1.00 88.31 100 CYS A C 1
ATOM 798 O O . CYS A 1 100 ? 7.687 8.087 -11.376 1.00 88.31 100 CYS A O 1
ATOM 800 N N . LEU A 1 101 ? 9.576 7.907 -12.560 1.00 88.31 101 LEU A N 1
ATOM 801 C CA . LEU A 1 101 ? 9.405 9.154 -13.327 1.00 88.31 101 LEU A CA 1
ATOM 802 C C . LEU A 1 101 ? 8.101 9.217 -14.141 1.00 88.31 101 LEU A C 1
ATOM 804 O O . LEU A 1 101 ? 7.511 10.285 -14.282 1.00 88.31 101 LEU A O 1
ATOM 808 N N . ASN A 1 102 ? 7.640 8.076 -14.659 1.00 90.50 102 ASN A N 1
ATOM 809 C CA . ASN A 1 102 ? 6.451 7.983 -15.518 1.00 90.50 102 ASN A CA 1
ATOM 810 C C . ASN A 1 102 ? 5.200 7.495 -14.767 1.00 90.50 102 ASN A C 1
ATOM 812 O O . ASN A 1 102 ? 4.243 7.021 -15.386 1.00 90.50 102 ASN A O 1
ATOM 816 N N . GLY A 1 103 ? 5.212 7.577 -13.433 1.00 87.19 103 GLY A N 1
ATOM 817 C CA . GLY A 1 103 ? 4.145 7.062 -12.580 1.00 87.19 103 GLY A CA 1
ATOM 818 C C . GLY A 1 103 ? 4.127 5.533 -12.505 1.00 87.19 103 GLY A C 1
ATOM 819 O O . GLY A 1 103 ? 5.158 4.876 -12.661 1.00 87.19 103 GLY A O 1
ATOM 820 N N . TYR A 1 104 ? 2.945 4.966 -12.254 1.00 88.69 104 TYR A N 1
ATOM 821 C CA . TYR A 1 104 ? 2.773 3.544 -11.952 1.00 88.69 104 TYR A CA 1
ATOM 822 C C . TYR A 1 104 ? 1.952 2.812 -13.012 1.00 88.69 104 TYR A C 1
ATOM 824 O O . TYR A 1 104 ? 0.937 3.307 -13.501 1.00 88.69 104 TYR A O 1
ATOM 832 N N . HIS A 1 105 ? 2.370 1.586 -13.305 1.00 87.44 105 HIS A N 1
ATOM 833 C CA . HIS A 1 105 ? 1.625 0.609 -14.076 1.00 87.44 105 HIS A CA 1
ATOM 834 C C . HIS A 1 105 ? 0.967 -0.402 -13.127 1.00 87.44 105 HIS A C 1
ATOM 836 O O . HIS A 1 105 ? 1.646 -1.170 -12.437 1.00 87.44 105 HIS A O 1
ATOM 842 N N . TYR A 1 106 ? -0.364 -0.447 -13.127 1.00 84.75 106 TYR A N 1
ATOM 843 C CA . TYR A 1 106 ? -1.137 -1.414 -12.349 1.00 84.75 106 TYR A CA 1
ATOM 844 C C . TYR A 1 106 ? -1.205 -2.757 -13.085 1.00 84.75 106 TYR A C 1
ATOM 846 O O . TYR A 1 106 ? -1.616 -2.832 -14.240 1.00 84.75 106 TYR A O 1
ATOM 854 N N . ILE A 1 107 ? -0.770 -3.826 -12.419 1.00 79.94 107 ILE A N 1
ATOM 855 C CA . ILE A 1 107 ? -0.719 -5.191 -12.966 1.00 79.94 107 ILE A CA 1
ATOM 856 C C . ILE A 1 107 ? -2.135 -5.758 -13.094 1.00 79.94 107 ILE A C 1
ATOM 858 O O . ILE A 1 107 ? -2.455 -6.464 -14.049 1.00 79.94 107 ILE A O 1
ATOM 862 N N . THR A 1 108 ? -2.998 -5.435 -12.134 1.00 72.81 108 THR A N 1
ATOM 863 C CA . THR A 1 108 ? -4.419 -5.749 -12.200 1.00 72.81 108 THR A CA 1
ATOM 864 C C . THR A 1 108 ? -5.183 -4.563 -12.793 1.00 72.81 108 THR A C 1
ATOM 866 O O . THR A 1 108 ? -4.965 -3.423 -12.381 1.00 72.81 108 THR A O 1
ATOM 869 N N . PRO A 1 109 ? -6.096 -4.794 -13.756 1.00 65.12 109 PRO A N 1
ATOM 870 C CA . PRO A 1 109 ? -6.919 -3.721 -14.294 1.00 65.12 109 PRO A CA 1
ATOM 871 C C . PRO A 1 109 ? -7.761 -3.113 -13.169 1.00 65.12 109 PRO A C 1
ATOM 873 O O . PRO A 1 109 ? -8.315 -3.844 -12.346 1.00 65.12 109 PRO A O 1
ATOM 876 N N . VAL A 1 110 ? -7.883 -1.782 -13.165 1.00 58.00 110 VAL A N 1
ATOM 877 C CA . VAL A 1 110 ? -8.588 -0.992 -12.132 1.00 58.00 110 VAL A CA 1
ATOM 878 C C . VAL A 1 110 ? -9.986 -1.564 -11.837 1.00 58.00 110 VAL A C 1
ATOM 880 O O . VAL A 1 110 ? -10.389 -1.676 -10.677 1.00 58.00 110 VAL A O 1
ATOM 883 N N . ASN A 1 111 ? -10.650 -2.061 -12.888 1.00 56.53 111 ASN A N 1
ATOM 884 C CA . ASN A 1 111 ? -12.003 -2.621 -12.861 1.00 56.53 111 ASN A CA 1
ATOM 885 C C . ASN A 1 111 ? -12.130 -4.002 -12.180 1.00 56.53 111 ASN A C 1
ATOM 887 O O . ASN A 1 111 ? -13.232 -4.521 -12.035 1.00 56.53 111 ASN A O 1
ATOM 891 N N . LYS A 1 112 ? -11.012 -4.643 -11.814 1.00 55.59 112 LYS A N 1
ATOM 892 C CA . LYS A 1 112 ? -10.975 -5.952 -11.134 1.00 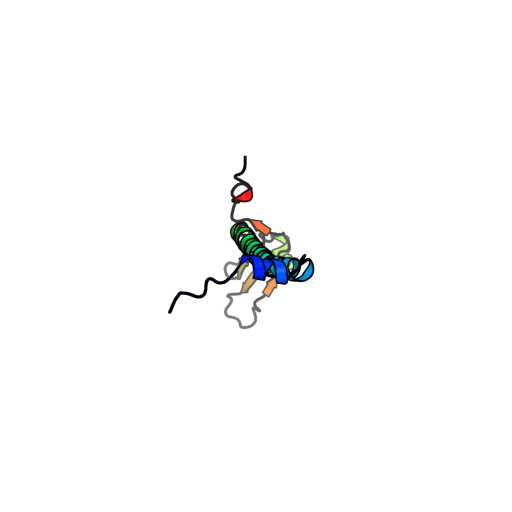55.59 112 LYS A CA 1
ATOM 893 C C . LYS A 1 112 ? -10.446 -5.876 -9.705 1.00 55.59 112 LYS A C 1
ATOM 895 O O . LYS A 1 112 ? -10.252 -6.916 -9.078 1.00 55.59 112 LYS A O 1
ATOM 900 N N . SER A 1 113 ? -10.203 -4.677 -9.175 1.00 55.19 113 SER A N 1
ATOM 901 C CA . SER A 1 113 ? -10.079 -4.548 -7.724 1.00 55.19 113 SER A CA 1
ATOM 902 C C . SER A 1 113 ? -11.393 -5.018 -7.089 1.00 55.19 113 SER A C 1
ATOM 904 O O . SER A 1 113 ? -12.465 -4.779 -7.644 1.00 55.19 113 SER A O 1
ATOM 906 N N . ILE A 1 114 ? -11.331 -5.688 -5.936 1.00 55.84 114 ILE A N 1
ATOM 907 C CA . ILE A 1 114 ? -12.530 -6.120 -5.189 1.00 55.84 114 ILE A CA 1
ATOM 908 C C . ILE A 1 114 ? -13.502 -4.946 -4.947 1.00 55.84 114 ILE A C 1
ATOM 910 O O . ILE A 1 114 ? -14.707 -5.149 -4.866 1.00 55.84 114 ILE A O 1
ATOM 914 N N . VAL A 1 115 ? -12.988 -3.712 -4.910 1.00 51.03 115 VAL A N 1
ATOM 915 C CA . VAL A 1 115 ? -13.767 -2.472 -4.766 1.00 51.03 115 VAL A CA 1
ATOM 916 C C . VAL A 1 115 ? -14.533 -2.098 -6.045 1.00 51.03 115 VAL A C 1
ATOM 918 O O . VAL A 1 115 ? -15.586 -1.476 -5.964 1.00 51.03 115 VAL A O 1
ATOM 921 N N . SER A 1 116 ? -14.049 -2.493 -7.226 1.00 52.28 116 SER A N 1
ATOM 922 C CA . SER A 1 116 ? -14.714 -2.216 -8.505 1.00 52.28 116 SER A CA 1
ATOM 923 C C . SER A 1 116 ? -15.780 -3.249 -8.893 1.00 52.28 116 SER A C 1
ATOM 925 O O . SER A 1 116 ? -16.534 -2.997 -9.831 1.00 52.28 116 SER A O 1
ATOM 927 N N . GLN A 1 117 ? -15.879 -4.384 -8.194 1.00 40.69 117 GLN A N 1
ATOM 928 C CA . GLN A 1 117 ? -17.003 -5.321 -8.322 1.00 40.69 117 GLN A CA 1
ATOM 929 C C . GLN A 1 117 ? -18.117 -4.982 -7.320 1.00 40.69 117 GLN A C 1
ATOM 931 O O . GLN A 1 117 ? -18.542 -5.818 -6.528 1.00 40.69 117 GLN A O 1
ATOM 936 N N . VAL A 1 118 ? -18.608 -3.745 -7.353 1.00 43.69 118 VAL A N 1
ATOM 937 C CA . VAL A 1 118 ? -19.914 -3.415 -6.772 1.00 43.69 118 VAL A CA 1
ATOM 938 C C . VAL A 1 118 ? -20.657 -2.553 -7.789 1.00 43.69 118 VAL A C 1
ATOM 940 O O . VAL A 1 118 ? -20.482 -1.337 -7.845 1.00 43.69 118 VAL A O 1
ATOM 943 N N . GLY A 1 119 ? -21.424 -3.229 -8.643 1.00 41.22 119 GLY A N 1
ATOM 944 C CA . GLY A 1 119 ? -22.227 -2.672 -9.729 1.00 41.22 119 GLY A CA 1
ATOM 945 C C . GLY A 1 119 ? -22.804 -3.787 -10.578 1.00 41.22 119 GLY A C 1
ATOM 946 O O . GLY A 1 119 ? -22.083 -4.232 -11.495 1.00 41.22 119 GLY A O 1
#

Solvent-accessible surface area (backbone atoms only — not comparable to full-atom values): 7186 Å² total; per-residue (Å²): 134,81,80,82,80,75,60,60,66,59,51,58,55,70,63,44,95,39,64,64,62,54,49,49,53,48,49,67,59,46,54,57,51,54,54,53,51,52,53,52,51,50,53,51,52,62,73,47,54,65,57,54,19,28,31,78,80,51,74,68,55,32,56,73,71,68,50,60,89,50,102,51,48,50,76,44,63,37,67,68,33,35,40,39,43,52,65,60,94,54,102,74,56,72,73,43,75,39,68,44,86,66,43,71,39,60,75,50,60,76,72,71,29,73,80,51,70,72,130

Secondary structure (DSSP, 8-state):
-------HHHHHHHT-S-HHHHHHHHHHHHHHHHHHHHHHHHHHHHHHSPPEEEPPPPHHHHHHTT---STTEEEEE-SSEEEEEE--SSTT---EEEE-TT-EEESS-GGGSTTT---

Sequence (119 aa):
MKPSQIDVDGIMTSLGDSKYFHTTQYIILCIPILLVSTNSFFYVYFATTPGYRCNNLTE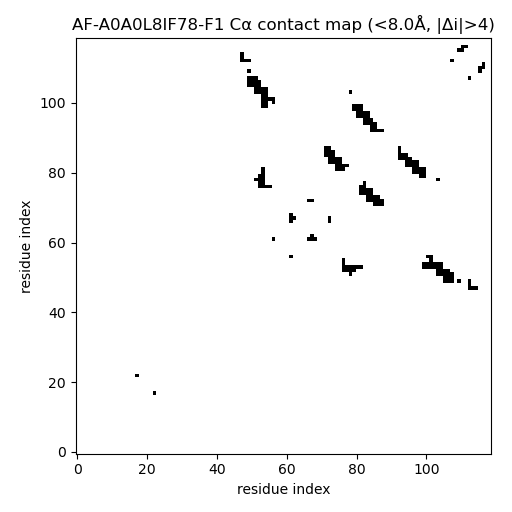FQLSQYNISINEEDNLIYDKCSIDIINTNGEVTGENRTLDCLNGYHYITPVNKSIVSQVG

Organism: Octopus bimaculoides (NCBI:txid37653)

pLDDT: mean 73.72, std 13.31, range [40.69, 90.5]